Protein AF-A0A525CMZ1-F1 (afdb_monomer_lite)

Radius of gyration: 25.7 Å; chains: 1; bounding box: 76×79×52 Å

Structure (mmCIF, N/CA/C/O backbone):
data_AF-A0A525CMZ1-F1
#
_entry.id   AF-A0A525CMZ1-F1
#
loop_
_atom_site.group_PDB
_atom_site.id
_atom_site.type_symbol
_atom_site.label_atom_id
_atom_site.label_alt_id
_atom_site.label_comp_id
_atom_site.label_asym_id
_atom_site.label_entity_id
_atom_site.label_seq_id
_atom_site.pdbx_PDB_ins_code
_atom_site.Cartn_x
_atom_site.Cartn_y
_atom_site.Cartn_z
_atom_site.occupancy
_atom_site.B_iso_or_equiv
_atom_site.auth_seq_id
_atom_site.auth_comp_id
_atom_site.auth_asym_id
_atom_site.auth_atom_id
_atom_site.pdbx_PDB_model_num
ATOM 1 N N . MET A 1 1 ? 44.258 -22.284 -15.973 1.00 66.62 1 MET A N 1
ATOM 2 C CA . MET A 1 1 ? 43.880 -21.729 -14.650 1.00 66.62 1 MET A CA 1
ATOM 3 C C . MET A 1 1 ? 43.273 -20.329 -14.744 1.00 66.62 1 MET A C 1
ATOM 5 O O . MET A 1 1 ? 42.149 -20.172 -14.297 1.00 66.62 1 MET A O 1
ATOM 9 N N . LYS A 1 2 ? 43.923 -19.341 -15.383 1.00 75.25 2 LYS A N 1
ATOM 10 C CA . LYS A 1 2 ? 43.375 -17.970 -15.511 1.00 75.25 2 LYS A CA 1
ATOM 11 C C . LYS A 1 2 ? 42.001 -17.902 -16.204 1.00 75.25 2 LYS A C 1
ATOM 13 O O . LYS A 1 2 ? 41.109 -17.261 -15.684 1.00 75.25 2 LYS A O 1
ATOM 18 N N . GLN A 1 3 ? 41.803 -18.648 -17.294 1.00 77.62 3 GLN A N 1
ATOM 19 C CA . GLN A 1 3 ? 40.532 -18.676 -18.043 1.00 77.62 3 GLN A CA 1
ATOM 20 C C . GLN A 1 3 ? 39.348 -19.245 -17.234 1.00 77.62 3 GLN A C 1
ATOM 22 O O . GLN A 1 3 ? 38.219 -18.787 -17.370 1.00 77.62 3 GLN A O 1
ATOM 27 N N . ILE A 1 4 ? 39.614 -20.219 -16.354 1.00 81.38 4 ILE A N 1
ATOM 28 C CA . ILE A 1 4 ? 38.595 -20.819 -15.477 1.00 81.38 4 ILE A CA 1
ATOM 29 C C . ILE A 1 4 ? 38.191 -19.815 -14.391 1.00 81.38 4 ILE A C 1
ATOM 31 O O . ILE A 1 4 ? 37.012 -19.696 -14.080 1.00 81.38 4 ILE A O 1
ATOM 35 N N . LEU A 1 5 ? 39.156 -19.048 -13.868 1.00 79.88 5 LEU A N 1
ATOM 36 C CA . LEU A 1 5 ? 38.899 -17.982 -12.899 1.00 79.88 5 LEU A CA 1
ATOM 37 C C . LEU A 1 5 ? 38.064 -16.847 -13.516 1.00 79.88 5 LEU A C 1
ATOM 39 O O . LEU A 1 5 ? 37.120 -16.382 -12.885 1.00 79.88 5 LEU A O 1
ATOM 43 N N . THR A 1 6 ? 38.351 -16.449 -14.760 1.00 82.12 6 THR A N 1
ATOM 44 C CA . THR A 1 6 ? 37.582 -15.409 -15.467 1.00 82.12 6 THR A CA 1
ATOM 45 C C . THR A 1 6 ? 36.132 -15.832 -15.719 1.00 82.12 6 THR A C 1
ATOM 47 O O . THR A 1 6 ? 35.218 -15.038 -15.509 1.00 82.12 6 THR A O 1
ATOM 50 N N . LEU A 1 7 ? 35.900 -17.090 -16.113 1.00 83.94 7 LEU A N 1
ATOM 51 C CA . LEU A 1 7 ? 34.547 -17.617 -16.322 1.00 83.94 7 LEU A CA 1
ATOM 52 C C . LEU A 1 7 ? 33.753 -17.728 -15.014 1.00 83.94 7 LEU A C 1
ATOM 54 O O . LEU A 1 7 ? 32.568 -17.411 -14.998 1.00 83.94 7 LEU A O 1
ATOM 58 N N . LEU A 1 8 ? 34.397 -18.110 -13.907 1.00 83.75 8 LEU A N 1
ATOM 59 C CA . LEU A 1 8 ? 33.746 -18.186 -12.595 1.00 83.75 8 LEU A CA 1
ATOM 60 C C . LEU A 1 8 ? 33.275 -16.809 -12.102 1.00 83.75 8 LEU A C 1
ATOM 62 O O . LEU A 1 8 ? 32.157 -16.682 -11.612 1.00 83.75 8 LEU A O 1
ATOM 66 N N . VAL A 1 9 ? 34.096 -15.770 -12.285 1.00 81.44 9 VAL A N 1
ATOM 67 C CA . VAL A 1 9 ? 33.741 -14.387 -11.924 1.00 81.44 9 VAL A CA 1
ATOM 68 C C . VAL A 1 9 ? 32.589 -13.863 -12.787 1.00 81.44 9 VAL A C 1
ATOM 70 O O . VAL A 1 9 ? 31.673 -13.235 -12.259 1.00 81.44 9 VAL A O 1
ATOM 73 N N . LEU A 1 10 ? 32.585 -14.170 -14.089 1.00 80.81 10 LEU A N 1
ATOM 74 C CA . LEU A 1 10 ? 31.510 -13.774 -15.004 1.00 80.81 10 LEU A CA 1
ATOM 75 C C . LEU A 1 10 ? 30.164 -14.417 -14.621 1.00 80.81 10 LEU A C 1
ATOM 77 O O . LEU A 1 10 ? 29.148 -13.730 -14.564 1.00 80.81 10 LEU A O 1
ATOM 81 N N . VAL A 1 11 ? 30.166 -15.716 -14.297 1.00 79.12 11 VAL A N 1
ATOM 82 C CA . VAL A 1 11 ? 28.956 -16.461 -13.905 1.00 79.12 11 VAL A CA 1
ATOM 83 C C . VAL A 1 11 ? 28.372 -15.930 -12.591 1.00 79.12 11 VAL A C 1
ATOM 85 O O . VAL A 1 11 ? 27.161 -15.723 -12.497 1.00 79.12 11 VAL A O 1
ATOM 88 N N . ILE A 1 12 ? 29.220 -15.640 -11.597 1.00 77.00 12 ILE A N 1
ATOM 89 C CA . ILE A 1 12 ? 28.787 -15.068 -10.310 1.00 77.00 12 ILE A CA 1
ATOM 90 C C . ILE A 1 12 ? 28.201 -13.661 -10.503 1.00 77.00 12 ILE A C 1
ATOM 92 O O . ILE A 1 12 ? 27.191 -13.326 -9.884 1.00 77.00 12 ILE A O 1
ATOM 96 N N . PHE A 1 13 ? 28.779 -12.846 -11.389 1.00 74.50 13 PHE A N 1
ATOM 97 C CA . PHE A 1 13 ? 28.277 -11.499 -11.665 1.00 74.50 13 PHE A CA 1
ATOM 98 C C . PHE A 1 13 ? 26.884 -11.522 -12.315 1.00 74.50 13 PHE A C 1
ATOM 100 O O . PHE A 1 13 ? 26.001 -10.771 -11.908 1.00 74.50 13 PHE A O 1
ATOM 107 N N . THR A 1 14 ? 26.636 -12.443 -13.251 1.00 67.19 14 THR A N 1
ATOM 108 C CA . THR A 1 14 ? 25.326 -12.570 -13.918 1.00 67.19 14 THR A CA 1
ATOM 109 C C . THR A 1 14 ? 24.212 -13.128 -13.026 1.00 67.19 14 THR A C 1
ATOM 111 O O . THR A 1 14 ? 23.042 -12.851 -13.274 1.00 67.19 14 THR A O 1
ATOM 114 N N . ALA A 1 15 ? 24.544 -13.862 -11.958 1.00 64.88 15 ALA A N 1
ATOM 115 C CA . ALA A 1 15 ? 23.554 -14.471 -11.063 1.00 64.88 15 ALA A CA 1
ATOM 116 C C . ALA A 1 15 ? 22.814 -13.462 -10.159 1.00 64.88 15 ALA A C 1
ATOM 118 O O . ALA A 1 15 ? 21.796 -13.808 -9.564 1.00 64.88 15 ALA A O 1
ATOM 119 N N . ASN A 1 16 ? 23.301 -12.221 -10.063 1.00 61.12 16 ASN A N 1
ATOM 120 C CA . ASN A 1 16 ? 22.715 -11.183 -9.210 1.00 61.12 16 ASN A CA 1
ATOM 121 C C . ASN A 1 16 ? 21.666 -10.304 -9.929 1.00 61.12 16 ASN A C 1
ATOM 123 O O . ASN A 1 16 ? 21.042 -9.470 -9.283 1.00 61.12 16 ASN A O 1
ATOM 127 N N . PHE A 1 17 ? 21.435 -10.492 -11.236 1.00 59.94 17 PHE A N 1
ATOM 128 C CA . PHE A 1 17 ? 20.529 -9.656 -12.048 1.00 59.94 17 PHE A CA 1
ATOM 129 C C . PHE A 1 17 ? 19.187 -10.330 -12.375 1.00 59.94 17 PHE A C 1
ATOM 131 O O . PHE A 1 17 ? 18.628 -10.153 -13.457 1.00 59.94 17 PHE A O 1
ATOM 138 N N . LEU A 1 18 ? 18.636 -11.103 -11.439 1.00 57.12 18 LEU A N 1
ATOM 139 C CA . LEU A 1 18 ? 17.221 -11.469 -11.500 1.00 57.12 18 LEU A CA 1
ATOM 140 C C . LEU A 1 18 ? 16.417 -10.217 -11.115 1.00 57.12 18 LEU A C 1
ATOM 142 O O . LEU A 1 18 ? 16.394 -9.831 -9.950 1.00 57.12 18 LEU A O 1
ATOM 146 N N . GLY A 1 19 ? 15.848 -9.535 -12.115 1.00 60.25 19 GLY A N 1
ATOM 147 C CA . GLY A 1 19 ? 15.155 -8.254 -11.960 1.00 60.25 19 GLY A CA 1
ATOM 148 C C . GLY A 1 19 ? 14.116 -8.266 -10.835 1.00 60.25 19 GLY A C 1
ATOM 149 O O . GLY A 1 19 ? 13.228 -9.114 -10.804 1.00 60.25 19 GLY A O 1
ATOM 150 N N . CYS A 1 20 ? 14.229 -7.307 -9.915 1.00 63.81 20 CYS A N 1
ATOM 151 C CA . CYS A 1 20 ? 13.378 -7.184 -8.731 1.00 63.81 20 CYS A CA 1
ATOM 152 C C . CYS A 1 20 ? 12.210 -6.211 -8.979 1.00 63.81 20 CYS A C 1
ATOM 154 O O . CYS A 1 20 ? 11.945 -5.331 -8.165 1.00 63.81 20 CYS A O 1
ATOM 156 N N . ALA A 1 21 ? 11.541 -6.306 -10.134 1.00 70.31 21 ALA A N 1
ATOM 157 C CA . ALA A 1 21 ? 10.324 -5.528 -10.355 1.00 70.31 21 ALA A CA 1
ATOM 158 C C . ALA A 1 21 ? 9.247 -6.037 -9.382 1.00 70.31 21 ALA A C 1
ATOM 160 O O . ALA A 1 21 ? 8.804 -7.187 -9.475 1.00 70.31 21 ALA A O 1
ATOM 161 N N . THR A 1 22 ? 8.886 -5.215 -8.394 1.00 76.00 22 THR A N 1
ATOM 162 C CA . THR A 1 22 ? 7.943 -5.620 -7.351 1.00 76.00 22 THR A CA 1
ATOM 163 C C . THR A 1 22 ? 6.519 -5.587 -7.898 1.00 76.00 22 THR A C 1
ATOM 165 O O . THR A 1 22 ? 6.037 -4.564 -8.385 1.00 76.00 22 THR A O 1
ATOM 168 N N . LYS A 1 23 ? 5.841 -6.734 -7.843 1.00 81.75 23 LYS A N 1
ATOM 169 C CA . LYS A 1 23 ? 4.398 -6.804 -8.096 1.00 81.75 23 LYS A CA 1
ATOM 170 C C . LYS A 1 23 ? 3.646 -6.149 -6.948 1.00 81.75 23 LYS A C 1
ATOM 172 O O . LYS A 1 23 ? 4.080 -6.258 -5.799 1.00 81.75 23 LYS A O 1
ATOM 177 N N . ALA A 1 24 ? 2.465 -5.600 -7.212 1.00 82.81 24 ALA A N 1
ATOM 178 C CA . ALA A 1 24 ? 1.580 -5.048 -6.191 1.00 82.81 24 ALA A CA 1
ATOM 179 C C . ALA A 1 24 ? 1.290 -6.068 -5.077 1.00 82.81 24 ALA A C 1
ATOM 181 O O . ALA A 1 24 ? 1.214 -5.716 -3.899 1.00 82.81 24 ALA A O 1
ATOM 182 N N . SER A 1 25 ? 1.220 -7.362 -5.413 1.00 80.06 25 SER A N 1
ATOM 183 C CA . SER A 1 25 ? 1.086 -8.462 -4.446 1.00 80.06 25 SER A CA 1
ATOM 184 C C . SER A 1 25 ? 2.210 -8.557 -3.426 1.00 80.06 25 SER A C 1
ATOM 186 O O . SER A 1 25 ? 1.991 -9.029 -2.315 1.00 80.06 25 SER A O 1
ATOM 188 N N . ASN A 1 26 ? 3.405 -8.121 -3.809 1.00 83.00 26 ASN A N 1
ATOM 189 C CA . ASN A 1 26 ? 4.629 -8.205 -3.030 1.00 83.00 26 ASN A CA 1
ATOM 190 C C . ASN A 1 26 ? 4.971 -6.883 -2.329 1.00 83.00 26 ASN A C 1
ATOM 192 O O . ASN A 1 26 ? 6.021 -6.807 -1.699 1.00 83.00 26 ASN A O 1
ATOM 196 N N . VAL A 1 27 ? 4.061 -5.905 -2.311 1.00 83.75 27 VAL A N 1
ATOM 197 C CA . VAL A 1 27 ? 4.172 -4.684 -1.491 1.00 83.75 27 VAL A CA 1
ATOM 198 C C . VAL A 1 27 ? 3.480 -4.877 -0.138 1.00 83.75 27 VAL A C 1
ATOM 200 O O . VAL A 1 27 ? 2.291 -5.218 -0.103 1.00 83.75 27 VAL A O 1
ATOM 203 N N . ASP A 1 28 ? 4.238 -4.761 0.960 1.00 86.44 28 ASP A N 1
ATOM 204 C CA . ASP A 1 28 ? 3.737 -4.939 2.338 1.00 86.44 28 ASP A CA 1
ATOM 205 C C . ASP A 1 28 ? 2.961 -3.714 2.791 1.00 86.44 28 ASP A C 1
ATOM 207 O O . ASP A 1 28 ? 3.278 -2.596 2.401 1.00 86.44 28 ASP A O 1
ATOM 211 N N . ALA A 1 29 ? 1.940 -3.927 3.617 1.00 88.75 29 ALA A N 1
ATOM 212 C CA . ALA A 1 29 ? 1.246 -2.826 4.258 1.00 88.75 29 ALA A CA 1
ATOM 213 C C . ALA A 1 29 ? 2.185 -2.143 5.263 1.00 88.75 29 ALA A C 1
ATOM 215 O O . ALA A 1 29 ? 2.786 -2.796 6.121 1.00 88.75 29 ALA A O 1
ATOM 216 N N . VAL A 1 30 ? 2.288 -0.819 5.185 1.00 91.50 30 VAL A N 1
ATOM 217 C CA . VAL A 1 30 ? 2.910 -0.024 6.245 1.00 91.50 30 VAL A CA 1
ATOM 218 C C . VAL A 1 30 ? 1.944 0.028 7.418 1.00 91.50 30 VAL A C 1
ATOM 220 O O . VAL A 1 30 ? 0.755 0.274 7.249 1.00 91.50 30 VAL A O 1
ATOM 223 N N . TYR A 1 31 ? 2.442 -0.191 8.631 1.00 91.12 31 TYR A N 1
ATOM 224 C CA . TYR A 1 31 ? 1.586 -0.144 9.808 1.00 91.12 31 TYR A CA 1
ATOM 225 C C . TYR A 1 31 ? 1.010 1.264 10.026 1.00 91.12 31 TYR A C 1
ATOM 227 O O . TYR A 1 31 ? 1.750 2.232 10.212 1.00 91.12 31 TYR A O 1
ATOM 235 N N . VAL A 1 32 ? -0.320 1.356 10.073 1.00 91.31 32 VAL A N 1
ATOM 236 C CA . VAL A 1 32 ? -1.065 2.558 10.462 1.00 91.31 32 VAL A CA 1
ATOM 237 C C . VAL A 1 32 ? -1.875 2.241 11.717 1.00 91.31 32 VAL A C 1
ATOM 239 O O . VAL A 1 32 ? -2.536 1.209 11.808 1.00 91.31 32 VAL A O 1
ATOM 242 N N . ALA A 1 33 ? -1.817 3.132 12.706 1.00 91.94 33 ALA A N 1
ATOM 243 C CA . ALA A 1 33 ? -2.497 2.958 13.985 1.00 91.94 33 ALA A CA 1
ATOM 244 C C . ALA A 1 33 ? -4.038 2.989 13.817 1.00 91.94 33 ALA A C 1
ATOM 246 O O . ALA A 1 33 ? -4.567 4.023 13.391 1.00 91.94 33 ALA A O 1
ATOM 247 N N . PRO A 1 34 ? -4.788 1.930 14.200 1.00 89.50 34 PRO A N 1
ATOM 248 C CA . PRO A 1 34 ? -6.257 1.904 14.108 1.00 89.50 34 PRO A CA 1
ATOM 249 C C . PRO A 1 34 ? -6.945 3.008 14.923 1.00 89.50 34 PRO A C 1
ATOM 251 O O . PRO A 1 34 ? -8.035 3.465 14.582 1.00 89.50 34 PRO A O 1
ATOM 254 N N . GLN A 1 35 ? -6.277 3.501 15.972 1.00 92.00 35 GLN A N 1
ATOM 255 C CA . GLN A 1 35 ? -6.766 4.567 16.848 1.00 92.00 35 GLN A CA 1
ATOM 256 C C . GLN A 1 35 ? -7.004 5.887 16.098 1.00 92.00 35 GLN A C 1
ATOM 258 O O . GLN A 1 35 ? -7.809 6.701 16.546 1.00 92.00 35 GLN A O 1
ATOM 263 N N . LYS A 1 36 ? -6.383 6.079 14.923 1.00 92.88 36 LYS A N 1
ATOM 264 C CA . LYS A 1 36 ? -6.662 7.202 14.011 1.00 92.88 36 LYS A CA 1
ATOM 265 C C . LYS A 1 36 ? -8.149 7.286 13.631 1.00 92.88 36 LYS A C 1
ATOM 267 O O . LYS A 1 36 ? -8.668 8.383 13.449 1.00 92.88 36 LYS A O 1
ATOM 272 N N . TYR A 1 37 ? -8.840 6.146 13.575 1.00 93.81 37 TYR A N 1
ATOM 273 C CA . TYR A 1 37 ? -10.251 6.025 13.191 1.00 93.81 37 TYR A CA 1
ATOM 274 C C . TYR A 1 37 ? -11.181 5.782 14.398 1.00 93.81 37 TYR A C 1
ATOM 276 O O . TYR A 1 37 ? -12.369 5.475 14.247 1.00 93.81 37 TYR A O 1
ATOM 284 N N . ALA A 1 38 ? -10.673 5.950 15.626 1.00 90.44 38 ALA A N 1
ATOM 285 C CA . ALA A 1 38 ? -11.431 5.716 16.857 1.00 90.44 38 ALA A CA 1
ATOM 286 C C . ALA A 1 38 ? -12.659 6.631 17.004 1.00 90.44 38 ALA A C 1
ATOM 288 O O . ALA A 1 38 ? -13.631 6.232 17.638 1.00 90.44 38 ALA A O 1
ATOM 289 N N . ASN A 1 39 ? -12.684 7.789 16.341 1.00 94.38 39 ASN A N 1
ATOM 290 C CA . ASN A 1 39 ? -13.815 8.723 16.393 1.00 94.38 39 ASN A CA 1
ATOM 291 C C . ASN A 1 39 ? -14.856 8.518 15.276 1.00 94.38 39 ASN A C 1
ATOM 293 O O . ASN A 1 39 ? -15.874 9.196 15.285 1.00 94.38 39 ASN A O 1
ATOM 297 N N . TYR A 1 40 ? -14.626 7.605 14.325 1.00 95.12 40 TYR A N 1
ATOM 298 C CA . TYR A 1 40 ? -15.523 7.425 13.175 1.00 95.12 40 TYR A CA 1
ATOM 299 C C . TYR A 1 40 ? -16.740 6.558 13.535 1.00 95.12 40 TYR A C 1
ATOM 301 O O . TYR A 1 40 ? -16.634 5.582 14.275 1.00 95.12 40 TYR A O 1
ATOM 309 N N . THR A 1 41 ? -17.904 6.850 12.984 1.00 95.50 41 THR A N 1
ATOM 310 C CA . THR A 1 41 ? -19.084 5.976 13.030 1.00 95.50 41 THR A CA 1
ATOM 311 C C . THR A 1 41 ? -18.908 4.774 12.096 1.00 95.50 41 THR A C 1
ATOM 313 O O . THR A 1 41 ? -18.072 4.796 11.192 1.00 95.50 41 THR A O 1
ATOM 316 N N . CYS A 1 42 ? -19.688 3.703 12.282 1.00 94.69 42 CYS A N 1
ATOM 317 C CA . CYS A 1 42 ? -19.592 2.533 11.401 1.00 94.69 42 CYS A CA 1
ATOM 318 C C . CYS A 1 42 ? -19.841 2.882 9.926 1.00 94.69 42 CYS A C 1
ATOM 320 O O . CYS A 1 42 ? -19.128 2.385 9.057 1.00 94.69 42 CYS A O 1
ATOM 322 N N . ASP A 1 43 ? -20.776 3.791 9.643 1.00 93.56 43 ASP A N 1
ATOM 323 C CA . ASP A 1 43 ? -21.052 4.223 8.272 1.00 93.56 43 ASP A CA 1
ATOM 324 C C . ASP A 1 43 ? -19.888 5.027 7.679 1.00 93.56 43 ASP A C 1
ATOM 326 O O . ASP A 1 43 ? -19.557 4.867 6.503 1.00 93.56 43 ASP A O 1
ATOM 330 N N . GLU A 1 44 ? -19.227 5.866 8.484 1.00 94.69 44 GLU A N 1
ATOM 331 C CA . GLU A 1 44 ? -18.018 6.590 8.073 1.00 94.69 44 GLU A CA 1
ATOM 332 C C . GLU A 1 44 ? -16.864 5.637 7.781 1.00 94.69 44 GLU A C 1
ATOM 334 O O . GLU A 1 44 ? -16.202 5.783 6.754 1.00 94.69 44 GLU A O 1
ATOM 339 N N . ILE A 1 45 ? -16.662 4.626 8.631 1.00 94.00 45 ILE A N 1
ATOM 340 C CA . ILE A 1 45 ? -15.631 3.608 8.414 1.00 94.00 45 ILE A CA 1
ATOM 341 C C . ILE A 1 45 ? -15.897 2.854 7.111 1.00 94.00 45 ILE A C 1
ATOM 343 O O . ILE A 1 45 ? -14.977 2.687 6.322 1.00 94.00 45 ILE A O 1
ATOM 347 N N . ILE A 1 46 ? -17.139 2.447 6.833 1.00 92.75 46 ILE A N 1
ATOM 348 C CA . ILE A 1 46 ? -17.480 1.714 5.601 1.00 92.75 46 ILE A CA 1
ATOM 349 C C . ILE A 1 46 ? -17.311 2.594 4.355 1.00 92.75 46 ILE A C 1
ATOM 351 O O . ILE A 1 46 ? -16.823 2.124 3.321 1.00 92.75 46 ILE A O 1
ATOM 355 N N . ARG A 1 47 ? -17.707 3.872 4.413 1.00 93.56 47 ARG A N 1
ATOM 356 C CA . ARG A 1 47 ? -17.488 4.817 3.304 1.00 93.56 47 ARG A CA 1
ATOM 357 C C . ARG A 1 47 ? -16.002 5.001 3.022 1.00 93.56 47 ARG A C 1
ATOM 359 O O . ARG A 1 47 ? -15.594 4.915 1.863 1.00 93.56 47 ARG A O 1
ATOM 366 N N . GLU A 1 48 ? -15.212 5.197 4.069 1.00 93.19 48 GLU A N 1
ATOM 367 C CA . GLU A 1 48 ? -13.775 5.405 3.941 1.00 93.19 48 GLU A CA 1
ATOM 368 C C . GLU A 1 48 ? -13.056 4.134 3.484 1.00 93.19 48 GLU A C 1
ATOM 370 O O . GLU A 1 48 ? -12.224 4.187 2.582 1.00 93.19 48 GLU A O 1
ATOM 375 N N . LEU A 1 49 ? -13.454 2.971 4.003 1.00 92.31 49 LEU A N 1
ATOM 376 C CA . LEU A 1 49 ? -12.943 1.672 3.576 1.00 92.31 49 LEU A CA 1
ATOM 377 C C . LEU A 1 49 ? -13.154 1.467 2.075 1.00 92.31 49 LEU A C 1
ATOM 379 O O . LEU A 1 49 ? -12.208 1.120 1.375 1.00 92.31 49 LEU A O 1
ATOM 383 N N . ARG A 1 50 ? -14.358 1.746 1.552 1.00 92.75 50 ARG A N 1
ATOM 384 C CA . ARG A 1 50 ? -14.639 1.657 0.108 1.00 92.75 50 ARG A CA 1
ATOM 385 C C . ARG A 1 50 ? -13.800 2.640 -0.708 1.00 92.75 50 ARG A C 1
ATOM 387 O O . ARG A 1 50 ? -13.334 2.282 -1.788 1.00 92.75 50 ARG A O 1
ATOM 394 N N . ARG A 1 51 ? -13.605 3.867 -0.213 1.00 94.00 51 ARG A N 1
ATOM 395 C CA . ARG A 1 51 ? -12.773 4.884 -0.874 1.00 94.00 51 ARG A CA 1
ATOM 396 C C . ARG A 1 51 ? -11.318 4.424 -0.971 1.00 94.00 51 ARG A C 1
ATOM 398 O O . ARG A 1 51 ? -10.766 4.415 -2.068 1.00 94.00 51 ARG A O 1
ATOM 405 N N . VAL A 1 52 ? -10.731 4.009 0.151 1.00 93.62 52 VAL A N 1
ATOM 406 C CA . VAL A 1 52 ? -9.345 3.523 0.222 1.00 93.62 52 VAL A CA 1
ATOM 407 C C . VAL A 1 52 ? -9.180 2.270 -0.630 1.00 93.62 52 VAL A C 1
ATOM 409 O O . VAL A 1 52 ? -8.256 2.198 -1.427 1.00 93.62 52 VAL A O 1
ATOM 412 N N . HIS A 1 53 ? -10.112 1.321 -0.545 1.00 91.88 53 HIS A N 1
ATOM 413 C CA . HIS A 1 53 ? -10.068 0.077 -1.306 1.00 91.88 53 HIS A CA 1
ATOM 414 C C . HIS A 1 53 ? -10.015 0.296 -2.822 1.00 91.88 53 HIS A C 1
ATOM 416 O O . HIS A 1 53 ? -9.161 -0.282 -3.491 1.00 91.88 53 HIS A O 1
ATOM 422 N N . ARG A 1 54 ? -10.877 1.168 -3.369 1.00 92.88 54 ARG A N 1
ATOM 423 C CA . ARG A 1 54 ? -10.834 1.519 -4.801 1.00 92.88 54 ARG A CA 1
ATOM 424 C C . ARG A 1 54 ? -9.481 2.092 -5.204 1.00 92.88 54 ARG A C 1
ATOM 426 O O . ARG A 1 54 ? -8.973 1.761 -6.268 1.00 92.88 54 ARG A O 1
ATOM 433 N N . HIS A 1 55 ? -8.894 2.912 -4.343 1.00 91.56 55 HIS A N 1
ATOM 434 C CA . HIS A 1 55 ? -7.605 3.520 -4.630 1.00 91.56 55 HIS A CA 1
ATOM 435 C C . HIS A 1 55 ? -6.461 2.503 -4.564 1.00 91.56 55 HIS A C 1
ATOM 437 O O . HIS A 1 55 ? -5.591 2.497 -5.429 1.00 91.56 55 HIS A O 1
ATOM 443 N N . VAL A 1 56 ? -6.503 1.566 -3.609 1.00 90.62 56 VAL A N 1
ATOM 444 C CA . VAL A 1 56 ? -5.548 0.452 -3.581 1.00 90.62 56 VAL A CA 1
ATOM 445 C C . VAL A 1 56 ? -5.640 -0.360 -4.875 1.00 90.62 56 VAL A C 1
ATOM 447 O O . VAL A 1 56 ? -4.602 -0.736 -5.412 1.00 90.62 56 VAL A O 1
ATOM 450 N N . MET A 1 57 ? -6.845 -0.605 -5.399 1.00 89.44 57 MET A N 1
ATOM 451 C CA . MET A 1 57 ? -7.037 -1.325 -6.664 1.00 89.44 57 MET A CA 1
ATOM 452 C C . MET A 1 57 ? -6.436 -0.608 -7.862 1.00 89.44 57 MET A C 1
ATOM 454 O O . MET A 1 57 ? -5.710 -1.213 -8.647 1.00 89.44 57 MET A O 1
ATOM 458 N N . GLU A 1 58 ? -6.713 0.684 -7.978 1.00 90.50 58 GLU A N 1
ATOM 459 C CA . GLU A 1 58 ? -6.188 1.530 -9.043 1.00 90.50 58 GLU A CA 1
ATOM 460 C C . GLU A 1 58 ? -4.653 1.559 -9.033 1.00 90.50 58 GLU A C 1
ATOM 462 O O . GLU A 1 58 ? -4.015 1.266 -10.046 1.00 90.50 58 GLU A O 1
ATOM 467 N N . VAL A 1 59 ? -4.052 1.842 -7.873 1.00 88.12 59 VAL A N 1
ATOM 468 C CA . VAL A 1 59 ? -2.591 1.925 -7.728 1.00 88.12 59 VAL A CA 1
ATOM 469 C C . VAL A 1 59 ? -1.940 0.549 -7.901 1.00 88.12 59 VAL A C 1
ATOM 471 O O . VAL A 1 59 ? -0.882 0.446 -8.521 1.00 88.12 59 VAL A O 1
ATOM 474 N N . SER A 1 60 ? -2.582 -0.524 -7.424 1.00 87.62 60 SER A N 1
ATOM 475 C CA . SER A 1 60 ? -2.096 -1.897 -7.627 1.00 87.62 60 SER A CA 1
ATOM 476 C C . SER A 1 60 ? -2.057 -2.274 -9.104 1.00 87.62 60 SER A C 1
ATOM 478 O O . SER A 1 60 ? -1.056 -2.828 -9.547 1.00 87.62 60 SER A O 1
ATOM 480 N N . GLY A 1 61 ? -3.099 -1.936 -9.872 1.00 87.44 61 GLY A N 1
ATOM 481 C CA . GLY A 1 61 ? -3.130 -2.179 -11.316 1.00 87.44 61 GLY A CA 1
ATOM 482 C C . GLY A 1 61 ? -1.984 -1.468 -12.033 1.00 87.44 61 GLY A C 1
ATOM 483 O O . GLY A 1 61 ? -1.211 -2.100 -12.744 1.00 87.44 61 GLY A O 1
ATOM 484 N N . GLN A 1 62 ? -1.783 -0.180 -11.741 1.00 86.25 62 GLN A N 1
ATOM 485 C CA . GLN A 1 62 ? -0.673 0.585 -12.317 1.00 86.25 62 GLN A CA 1
ATOM 486 C C . GLN A 1 62 ? 0.709 0.024 -11.941 1.00 86.25 62 GLN A C 1
ATOM 488 O O . GLN A 1 62 ? 1.643 0.087 -12.743 1.00 86.25 62 GLN A O 1
ATOM 493 N N . GLN A 1 63 ? 0.863 -0.491 -10.717 1.00 83.75 63 GLN A N 1
ATOM 494 C CA . GLN A 1 63 ? 2.107 -1.104 -10.252 1.00 83.75 63 GLN A CA 1
ATOM 495 C C . GLN A 1 63 ? 2.363 -2.451 -10.939 1.00 83.75 63 GLN A C 1
ATOM 497 O O . GLN A 1 63 ? 3.497 -2.735 -11.320 1.00 83.75 63 GLN A O 1
ATOM 502 N N . ASP A 1 64 ? 1.329 -3.274 -11.112 1.00 84.44 64 ASP A N 1
ATOM 503 C CA . ASP A 1 64 ? 1.441 -4.558 -11.804 1.00 84.44 64 ASP A CA 1
ATOM 504 C C . ASP A 1 64 ? 1.736 -4.371 -13.298 1.00 84.44 64 ASP A C 1
ATOM 506 O O . ASP A 1 64 ? 2.591 -5.080 -13.836 1.00 84.44 64 ASP A O 1
ATOM 510 N N . ASP A 1 65 ? 1.134 -3.365 -13.936 1.00 83.25 65 ASP A N 1
ATOM 511 C CA . ASP A 1 65 ? 1.441 -2.983 -15.316 1.00 83.25 65 ASP A CA 1
ATOM 512 C C . ASP A 1 65 ? 2.908 -2.554 -15.452 1.00 83.25 65 ASP A C 1
ATOM 514 O O . ASP A 1 65 ? 3.629 -3.065 -16.312 1.00 83.25 65 ASP A O 1
ATOM 518 N N . ALA A 1 66 ? 3.400 -1.695 -14.550 1.00 77.94 66 ALA A N 1
ATOM 519 C CA . ALA A 1 66 ? 4.806 -1.290 -14.526 1.00 77.94 66 ALA A CA 1
ATOM 520 C C . ALA A 1 66 ? 5.753 -2.479 -14.270 1.00 77.94 66 ALA A C 1
ATOM 522 O O . ALA A 1 66 ? 6.821 -2.583 -14.883 1.00 77.94 66 ALA A O 1
ATOM 523 N N . ALA A 1 67 ? 5.354 -3.416 -13.407 1.00 78.19 67 ALA A N 1
ATOM 524 C CA . ALA A 1 67 ? 6.114 -4.632 -13.138 1.00 78.19 67 ALA A CA 1
ATOM 525 C C . ALA A 1 67 ? 6.110 -5.623 -14.317 1.00 78.19 67 ALA A C 1
ATOM 527 O O . ALA A 1 67 ? 7.010 -6.458 -14.408 1.00 78.19 67 ALA A O 1
ATOM 528 N N . SER A 1 68 ? 5.129 -5.536 -15.221 1.00 76.81 68 SER A N 1
ATOM 529 C CA . SER A 1 68 ? 4.981 -6.426 -16.381 1.00 76.81 68 SER A CA 1
ATOM 530 C C . SER A 1 68 ? 5.850 -6.059 -17.594 1.00 76.81 68 SER A C 1
ATOM 532 O O . SER A 1 68 ? 5.771 -6.721 -18.625 1.00 76.81 68 SER A O 1
ATOM 534 N N . THR A 1 69 ? 6.708 -5.042 -17.475 1.00 73.00 69 THR A N 1
ATOM 535 C CA . THR A 1 69 ? 7.529 -4.533 -18.585 1.00 73.00 69 THR A CA 1
ATOM 536 C C . THR A 1 69 ? 8.438 -5.610 -19.208 1.00 73.00 69 THR A C 1
ATOM 538 O O . THR A 1 69 ? 9.103 -6.374 -18.502 1.00 73.00 69 THR A O 1
ATOM 541 N N . ASP A 1 70 ? 8.513 -5.636 -20.546 1.00 74.19 70 ASP A N 1
ATOM 542 C CA . ASP A 1 70 ? 9.274 -6.619 -21.327 1.00 74.19 70 ASP A CA 1
ATOM 543 C C . ASP A 1 70 ? 10.735 -6.749 -20.875 1.00 74.19 70 ASP A C 1
ATOM 545 O O . ASP A 1 70 ? 11.528 -5.802 -20.919 1.00 74.19 70 ASP A O 1
ATOM 549 N N . THR A 1 71 ? 11.136 -7.977 -20.535 1.00 70.50 71 THR A N 1
ATOM 550 C CA . THR A 1 71 ? 12.493 -8.297 -20.065 1.00 70.50 71 THR A CA 1
ATOM 551 C C . THR A 1 71 ? 13.574 -7.893 -21.075 1.00 70.50 71 THR A C 1
ATOM 553 O O . THR A 1 71 ? 14.676 -7.512 -20.689 1.00 70.50 71 THR A O 1
ATOM 556 N N . VAL A 1 72 ? 13.279 -7.916 -22.378 1.00 73.75 72 VAL A N 1
ATOM 557 C CA . VAL A 1 72 ? 14.240 -7.514 -23.420 1.00 73.75 72 VAL A CA 1
ATOM 558 C C . VAL A 1 72 ? 14.441 -5.994 -23.446 1.00 73.75 72 VAL A C 1
ATOM 560 O O . VAL A 1 72 ? 15.575 -5.525 -23.509 1.00 73.75 72 VAL A O 1
ATOM 563 N N . ALA A 1 73 ? 13.366 -5.212 -23.326 1.00 73.81 73 ALA A N 1
ATOM 564 C CA . ALA A 1 73 ? 13.464 -3.756 -23.263 1.00 73.81 73 ALA A CA 1
ATOM 565 C C . ALA A 1 73 ? 14.168 -3.306 -21.972 1.00 73.81 73 ALA A C 1
ATOM 567 O O . ALA A 1 73 ? 15.051 -2.447 -22.012 1.00 73.81 73 ALA A O 1
ATOM 568 N N . LEU A 1 74 ? 13.851 -3.953 -20.845 1.00 79.12 74 LEU A N 1
ATOM 569 C CA . LEU A 1 74 ? 14.527 -3.713 -19.572 1.00 79.12 74 LEU A CA 1
ATOM 570 C C . LEU A 1 74 ? 16.008 -4.097 -19.608 1.00 79.12 74 LEU A C 1
ATOM 572 O O . LEU A 1 74 ? 16.821 -3.358 -19.068 1.00 79.12 74 LEU A O 1
ATOM 576 N N . THR A 1 75 ? 16.396 -5.209 -20.240 1.00 76.69 75 THR A N 1
ATOM 577 C CA . THR A 1 75 ? 17.814 -5.622 -20.271 1.00 76.69 75 THR A CA 1
ATOM 578 C C . THR A 1 75 ? 18.676 -4.643 -21.063 1.00 76.69 75 THR A C 1
ATOM 580 O O . THR A 1 75 ? 19.733 -4.236 -20.581 1.00 76.69 75 THR A O 1
ATOM 583 N N . VAL A 1 76 ? 18.219 -4.206 -22.239 1.00 83.81 76 VAL A N 1
ATOM 584 C CA . VAL A 1 76 ? 18.948 -3.213 -23.044 1.00 83.81 76 VAL A CA 1
ATOM 585 C C . VAL A 1 76 ? 18.938 -1.845 -22.358 1.00 83.81 76 VAL A C 1
ATOM 587 O O . VAL A 1 76 ? 19.985 -1.203 -22.250 1.00 83.81 76 VAL A O 1
ATOM 590 N N . GLY A 1 77 ? 17.783 -1.419 -21.840 1.00 82.62 77 GLY A N 1
ATOM 591 C CA . GLY A 1 77 ? 17.639 -0.152 -21.127 1.00 82.62 77 GLY A CA 1
ATOM 592 C C . GLY A 1 77 ? 18.499 -0.082 -19.865 1.00 82.62 77 GLY A C 1
ATOM 593 O O . GLY A 1 77 ? 19.155 0.926 -19.627 1.00 82.62 77 GLY A O 1
ATOM 594 N N . LEU A 1 78 ? 18.584 -1.167 -19.096 1.00 84.31 78 LEU A N 1
ATOM 595 C CA . LEU A 1 78 ? 19.404 -1.227 -17.890 1.00 84.31 78 LEU A CA 1
ATOM 596 C C . LEU A 1 78 ? 20.894 -1.120 -18.219 1.00 84.31 78 LEU A C 1
ATOM 598 O O . LEU A 1 78 ? 21.600 -0.420 -17.512 1.00 84.31 78 LEU A O 1
ATOM 602 N N . VAL A 1 79 ? 21.391 -1.729 -19.299 1.00 85.75 79 VAL A N 1
ATOM 603 C CA . VAL A 1 79 ? 22.813 -1.598 -19.675 1.00 85.75 79 VAL A CA 1
ATOM 604 C C . VAL A 1 79 ? 23.149 -0.183 -20.150 1.00 85.75 79 VAL A C 1
ATOM 606 O O . VAL A 1 79 ? 24.172 0.373 -19.760 1.00 85.75 79 VAL A O 1
ATOM 609 N N . LEU A 1 80 ? 22.295 0.410 -20.984 1.00 88.19 80 LEU A N 1
ATOM 610 C CA . LEU A 1 80 ? 22.556 1.731 -21.563 1.00 88.19 80 LEU A CA 1
ATOM 611 C C . LEU A 1 80 ? 22.302 2.875 -20.572 1.00 88.19 80 LEU A C 1
ATOM 613 O O . LEU A 1 80 ? 22.970 3.905 -20.642 1.00 88.19 80 LEU A O 1
ATOM 617 N N . PHE A 1 81 ? 21.368 2.685 -19.639 1.00 87.19 81 PHE A N 1
ATOM 618 C CA . PHE A 1 81 ? 20.902 3.716 -18.715 1.00 87.19 81 PHE A CA 1
ATOM 619 C C . PHE A 1 81 ? 21.071 3.341 -17.227 1.00 87.19 81 PHE A C 1
ATOM 621 O O . PHE A 1 81 ? 20.469 4.001 -16.378 1.00 87.19 81 PHE A O 1
ATOM 628 N N . TRP A 1 82 ? 21.917 2.362 -16.850 1.00 87.56 82 TRP A N 1
ATOM 629 C CA . TRP A 1 82 ? 22.174 2.077 -15.419 1.00 87.56 82 TRP A CA 1
ATOM 630 C C . TRP A 1 82 ? 22.633 3.298 -14.622 1.00 87.56 82 TRP A C 1
ATOM 632 O O . TRP A 1 82 ? 22.195 3.423 -13.478 1.00 87.56 82 TRP A O 1
ATOM 642 N N . PRO A 1 83 ? 23.487 4.214 -15.143 1.00 85.31 83 PRO A N 1
ATOM 643 C CA . PRO A 1 83 ? 23.922 5.347 -14.335 1.00 85.31 83 PRO A CA 1
ATOM 644 C C . PRO A 1 83 ? 22.746 6.254 -13.965 1.00 85.31 83 PRO A C 1
ATOM 646 O O . PRO A 1 83 ? 22.738 6.829 -12.884 1.00 85.31 83 PRO A O 1
ATOM 649 N N . ALA A 1 84 ? 21.737 6.342 -14.839 1.00 85.75 84 ALA A N 1
ATOM 650 C CA . ALA A 1 84 ? 20.522 7.107 -14.593 1.00 85.75 84 ALA A CA 1
ATOM 651 C C . ALA A 1 84 ? 19.586 6.404 -13.594 1.00 85.75 84 ALA A C 1
ATOM 653 O O . ALA A 1 84 ? 18.973 7.072 -12.766 1.00 85.75 84 ALA A O 1
ATOM 654 N N . LEU A 1 85 ? 19.525 5.066 -13.615 1.00 78.06 85 LEU A N 1
ATOM 655 C CA . LEU A 1 85 ? 18.708 4.278 -12.684 1.00 78.06 85 LEU A CA 1
ATOM 656 C C . LEU A 1 85 ? 19.076 4.524 -11.212 1.00 78.06 85 LEU A C 1
ATOM 658 O O . LEU A 1 85 ? 18.180 4.546 -10.376 1.00 78.06 85 LEU A O 1
ATOM 662 N N . PHE A 1 86 ? 20.345 4.798 -10.884 1.00 81.06 86 PHE A N 1
ATOM 663 C CA . PHE A 1 86 ? 20.747 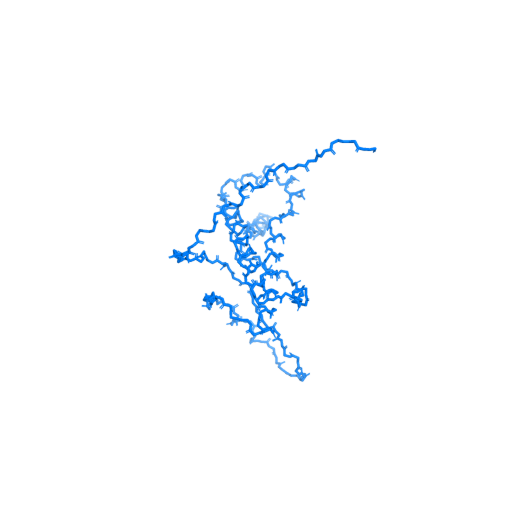5.159 -9.513 1.00 81.06 86 PHE A CA 1
ATOM 664 C C . PHE A 1 86 ? 20.030 6.400 -8.964 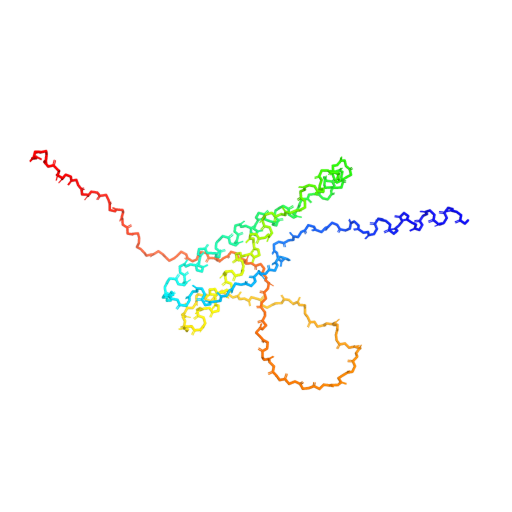1.00 81.06 86 PHE A C 1
ATOM 666 O O . PHE A 1 86 ? 19.872 6.519 -7.753 1.00 81.06 86 PHE A O 1
ATOM 673 N N . PHE A 1 87 ? 19.570 7.299 -9.836 1.00 81.94 87 PHE A N 1
ATOM 674 C CA . PHE A 1 87 ? 18.822 8.493 -9.446 1.00 81.94 87 PHE A CA 1
ATOM 675 C C . PHE A 1 87 ? 17.301 8.267 -9.386 1.00 81.94 87 PHE A C 1
ATOM 677 O O . PHE A 1 87 ? 16.583 9.169 -8.971 1.00 81.94 87 PHE A O 1
ATOM 684 N N . MET A 1 88 ? 16.810 7.087 -9.788 1.00 70.94 88 MET A N 1
ATOM 685 C CA . MET A 1 88 ? 15.380 6.742 -9.860 1.00 70.94 88 MET A CA 1
ATOM 686 C C . MET A 1 88 ? 14.976 5.549 -8.974 1.00 70.94 88 MET A C 1
ATOM 688 O O . MET A 1 88 ? 13.832 5.103 -9.031 1.00 70.94 88 MET A O 1
ATOM 692 N N . ILE A 1 89 ? 15.885 5.009 -8.152 1.00 64.19 89 ILE A N 1
ATOM 693 C CA . ILE A 1 89 ? 15.549 3.973 -7.160 1.00 64.19 89 ILE A CA 1
ATOM 694 C C . ILE A 1 89 ? 14.783 4.642 -6.012 1.00 64.19 89 ILE A C 1
ATOM 696 O O . ILE A 1 89 ? 15.365 5.180 -5.075 1.00 64.19 89 ILE A O 1
ATOM 700 N N . GLY A 1 90 ? 13.461 4.639 -6.138 1.00 59.53 90 GLY A N 1
ATOM 701 C CA . GLY A 1 90 ? 12.516 5.256 -5.213 1.00 59.53 90 GLY A CA 1
ATOM 702 C C . GLY A 1 90 ? 11.167 5.342 -5.908 1.00 59.53 90 GLY A C 1
ATOM 703 O O . GLY A 1 90 ? 10.832 6.363 -6.495 1.00 59.53 90 GLY A O 1
ATOM 704 N N . GLY A 1 91 ? 10.452 4.219 -5.962 1.00 64.50 91 GLY A N 1
ATOM 705 C CA . GLY A 1 91 ? 9.152 4.166 -6.616 1.00 64.50 91 GLY A CA 1
ATOM 706 C C . GLY A 1 91 ? 8.091 4.760 -5.704 1.00 64.50 91 GLY A C 1
ATOM 707 O O . GLY A 1 91 ? 7.600 4.056 -4.826 1.00 64.50 91 GLY A O 1
ATOM 708 N N . ASP A 1 92 ? 7.703 6.013 -5.945 1.00 71.31 92 ASP A N 1
ATOM 709 C CA . ASP A 1 92 ? 6.633 6.698 -5.200 1.00 71.31 92 ASP A CA 1
ATOM 710 C C . ASP A 1 92 ? 5.366 5.827 -5.067 1.00 71.31 92 ASP A C 1
ATOM 712 O O . ASP A 1 92 ? 4.724 5.789 -4.020 1.00 71.31 92 ASP A O 1
ATOM 716 N N . LYS A 1 93 ? 5.054 5.042 -6.109 1.00 78.25 93 LYS A N 1
ATOM 717 C CA . LYS A 1 93 ? 3.886 4.150 -6.158 1.00 78.25 93 LYS A CA 1
ATOM 718 C C . LYS A 1 93 ? 3.967 2.951 -5.212 1.00 78.25 93 LYS A C 1
ATOM 720 O O . LYS A 1 93 ? 2.936 2.503 -4.718 1.00 78.25 93 LYS A O 1
ATOM 725 N N . GLU A 1 94 ? 5.161 2.413 -4.959 1.00 82.62 94 GLU A N 1
ATOM 726 C CA . GLU A 1 94 ? 5.333 1.299 -4.018 1.00 82.62 94 GLU A CA 1
ATOM 727 C C . GLU A 1 94 ? 5.082 1.774 -2.586 1.00 82.62 94 GLU A C 1
ATOM 729 O O . GLU A 1 94 ? 4.338 1.133 -1.843 1.00 82.62 94 GLU A O 1
ATOM 734 N N . GLU A 1 95 ? 5.652 2.922 -2.217 1.00 86.69 95 GLU A N 1
ATOM 735 C CA . GLU A 1 95 ? 5.451 3.532 -0.902 1.00 86.69 95 GLU A CA 1
ATOM 736 C C . GLU A 1 95 ? 3.988 3.951 -0.693 1.00 86.69 95 GLU A C 1
ATOM 738 O O . GLU A 1 95 ? 3.390 3.661 0.349 1.00 86.69 95 GLU A O 1
ATOM 743 N N . GLU A 1 96 ? 3.381 4.573 -1.704 1.00 88.62 96 GLU A N 1
ATOM 744 C CA . GLU A 1 96 ? 1.968 4.943 -1.692 1.00 88.62 96 GLU A CA 1
ATOM 745 C C . GLU A 1 96 ? 1.067 3.717 -1.517 1.00 88.62 96 GLU A C 1
ATOM 747 O O . GLU A 1 96 ? 0.199 3.700 -0.638 1.00 88.62 96 GLU A O 1
ATOM 752 N N . LEU A 1 97 ? 1.309 2.653 -2.285 1.00 89.44 97 LEU A N 1
ATOM 753 C CA . LEU A 1 97 ? 0.547 1.414 -2.183 1.00 89.44 97 LEU A CA 1
ATOM 754 C C . LEU A 1 97 ? 0.694 0.768 -0.799 1.00 89.44 97 LEU A C 1
ATOM 756 O O . LEU A 1 97 ? -0.292 0.300 -0.221 1.00 89.44 97 LEU A O 1
ATOM 760 N N . ALA A 1 98 ? 1.909 0.758 -0.253 1.00 89.75 98 ALA A N 1
ATOM 761 C CA . ALA A 1 98 ? 2.195 0.235 1.075 1.00 89.75 98 ALA A CA 1
ATOM 762 C C . ALA A 1 98 ? 1.408 0.996 2.155 1.00 89.75 98 ALA A C 1
ATOM 764 O O . ALA A 1 98 ? 0.795 0.390 3.041 1.00 89.75 98 ALA A O 1
ATOM 765 N N . LYS A 1 99 ? 1.350 2.327 2.046 1.00 92.31 99 LYS A N 1
ATOM 766 C CA . LYS A 1 99 ? 0.567 3.185 2.938 1.00 92.31 99 LYS A CA 1
ATOM 767 C C . LYS A 1 99 ? -0.937 2.949 2.797 1.00 92.31 99 LYS A C 1
ATOM 769 O O . LYS A 1 99 ? -1.609 2.784 3.813 1.00 92.31 99 LYS A O 1
ATOM 774 N N . LEU A 1 100 ? -1.468 2.887 1.575 1.00 92.56 100 LEU A N 1
ATOM 775 C CA . LEU A 1 100 ? -2.900 2.677 1.333 1.00 92.56 100 LEU A CA 1
ATOM 776 C C . LEU A 1 100 ? -3.383 1.321 1.865 1.00 92.56 100 LEU A C 1
ATOM 778 O O . LEU A 1 100 ? -4.444 1.244 2.485 1.00 92.56 100 LEU A O 1
ATOM 782 N N . LYS A 1 101 ? -2.585 0.257 1.702 1.00 92.31 101 LYS A N 1
ATOM 783 C CA . LYS A 1 101 ? -2.867 -1.049 2.322 1.00 92.31 101 LYS A CA 1
ATOM 784 C C . LYS A 1 101 ? -2.863 -0.973 3.849 1.00 92.31 101 LYS A C 1
ATOM 786 O O . LYS A 1 101 ? -3.728 -1.560 4.493 1.00 92.31 101 LYS A O 1
ATOM 791 N N . GLY A 1 102 ? -1.935 -0.208 4.417 1.00 93.12 102 GLY A N 1
ATOM 792 C CA . GLY A 1 102 ? -1.889 0.093 5.845 1.00 93.12 102 GLY A CA 1
ATOM 793 C C . GLY A 1 102 ? -3.153 0.763 6.371 1.00 93.12 102 GLY A C 1
ATOM 794 O O . GLY A 1 102 ? -3.706 0.355 7.391 1.00 93.12 102 GLY A O 1
ATOM 795 N N . GLU A 1 103 ? -3.641 1.777 5.655 1.00 94.12 103 GLU A N 1
ATOM 796 C CA . GLU A 1 103 ? -4.888 2.470 5.990 1.00 94.12 103 GLU A CA 1
ATOM 797 C C . GLU A 1 103 ? -6.103 1.544 5.870 1.00 94.12 103 GLU A C 1
ATOM 799 O O . GLU A 1 103 ? -6.959 1.545 6.755 1.00 94.12 103 GLU A O 1
ATOM 804 N N . TYR A 1 104 ? -6.148 0.703 4.832 1.00 93.44 104 TYR A N 1
ATOM 805 C CA . TYR A 1 104 ? -7.189 -0.309 4.666 1.00 93.44 104 TYR A CA 1
ATOM 806 C C . TYR A 1 104 ? -7.219 -1.286 5.851 1.00 93.44 104 TYR A C 1
ATOM 808 O O . TYR A 1 104 ? -8.267 -1.490 6.464 1.00 93.44 104 TYR A O 1
ATOM 816 N N . GLU A 1 105 ? -6.068 -1.837 6.246 1.00 92.62 105 GLU A N 1
ATOM 817 C CA . GLU A 1 105 ? -5.967 -2.713 7.416 1.00 92.62 105 GLU A CA 1
ATOM 818 C C . GLU A 1 105 ? -6.351 -2.011 8.724 1.00 92.62 105 GLU A C 1
ATOM 820 O O . GLU A 1 105 ? -6.994 -2.615 9.584 1.00 92.62 105 GLU A O 1
ATOM 825 N N . ALA A 1 106 ? -5.962 -0.747 8.895 1.00 92.31 106 ALA A N 1
ATOM 826 C CA . ALA A 1 106 ? -6.297 0.035 10.078 1.00 92.31 106 ALA A CA 1
ATOM 827 C C . ALA A 1 106 ? -7.808 0.297 10.182 1.00 92.31 106 ALA A C 1
ATOM 829 O O . ALA A 1 106 ? -8.363 0.197 11.275 1.00 92.31 106 ALA A O 1
ATOM 830 N N . LEU A 1 107 ? -8.479 0.569 9.057 1.00 92.88 107 LEU A N 1
ATOM 831 C CA . LEU A 1 107 ? -9.936 0.715 8.982 1.00 92.88 107 LEU A CA 1
ATOM 832 C C . LEU A 1 107 ? -10.656 -0.602 9.283 1.00 92.88 107 LEU A C 1
ATOM 834 O O . LEU A 1 107 ? -11.619 -0.598 10.047 1.00 92.88 107 LEU A O 1
ATOM 838 N N . GLN A 1 108 ? -10.169 -1.728 8.748 1.00 91.56 108 GLN A N 1
ATOM 839 C CA . GLN A 1 108 ? -10.716 -3.050 9.071 1.00 91.56 108 GLN A CA 1
ATOM 840 C C . GLN A 1 108 ? -10.590 -3.352 10.569 1.00 91.56 108 GLN A C 1
ATOM 842 O O . GLN A 1 108 ? -11.570 -3.730 11.207 1.00 91.56 108 GLN A O 1
ATOM 847 N N . LYS A 1 109 ? -9.410 -3.125 11.160 1.00 91.81 109 LYS A N 1
ATOM 848 C CA . LYS A 1 109 ? -9.188 -3.310 12.602 1.00 91.81 109 LYS A CA 1
ATOM 849 C C . LYS A 1 109 ? -10.089 -2.385 13.433 1.00 91.81 109 LYS A C 1
ATOM 851 O O . LYS A 1 109 ? -10.746 -2.857 14.352 1.00 91.81 109 LYS A O 1
ATOM 856 N N . ALA A 1 110 ? -10.214 -1.110 13.060 1.00 91.75 110 ALA A N 1
ATOM 857 C CA . ALA A 1 110 ? -11.101 -0.164 13.741 1.00 91.75 110 ALA A CA 1
ATOM 858 C C . ALA A 1 110 ? -12.590 -0.551 13.642 1.00 91.75 110 ALA A C 1
ATOM 860 O O . ALA A 1 110 ? -13.345 -0.347 14.593 1.00 91.75 110 ALA A O 1
ATOM 861 N N . ALA A 1 111 ? -13.020 -1.119 12.511 1.00 91.19 111 ALA A N 1
ATOM 862 C CA . ALA A 1 111 ? -14.368 -1.653 12.344 1.00 91.19 111 ALA A CA 1
ATOM 863 C C . ALA A 1 111 ? -14.616 -2.873 13.240 1.00 91.19 111 ALA A C 1
ATOM 865 O O . ALA A 1 111 ? -15.675 -2.958 13.862 1.00 91.19 111 ALA A O 1
ATOM 866 N N . LEU A 1 112 ? -13.645 -3.788 13.331 1.00 91.62 112 LEU A N 1
ATOM 867 C CA . LEU A 1 112 ? -13.711 -4.958 14.210 1.00 91.62 112 LEU A CA 1
ATOM 868 C C . LEU A 1 112 ? -13.767 -4.548 15.685 1.00 91.62 112 LEU A C 1
ATOM 870 O O . LEU A 1 112 ? -14.632 -5.034 16.412 1.00 91.62 112 LEU A O 1
ATOM 874 N N . ASP A 1 113 ? -12.922 -3.603 16.102 1.00 91.12 113 ASP A N 1
ATOM 875 C CA . ASP A 1 113 ? -12.891 -3.077 17.474 1.00 91.12 113 ASP A CA 1
ATOM 876 C C . ASP A 1 113 ? -14.230 -2.431 17.880 1.00 91.12 113 ASP A C 1
ATOM 878 O O . ASP A 1 113 ? -14.597 -2.432 19.055 1.00 91.12 113 ASP A O 1
ATOM 882 N N . LYS A 1 114 ? -14.985 -1.907 16.904 1.00 91.06 114 LYS A N 1
ATOM 883 C CA . LYS A 1 114 ? -16.309 -1.293 17.098 1.00 91.06 114 LYS A CA 1
ATOM 884 C C . LYS A 1 114 ? -17.490 -2.226 16.839 1.00 91.06 114 LYS A C 1
ATOM 886 O O . LYS A 1 114 ? -18.627 -1.829 17.085 1.00 91.06 114 LYS A O 1
ATOM 891 N N . GLY A 1 115 ? -17.253 -3.437 16.340 1.00 90.25 115 GLY A N 1
ATOM 892 C CA . GLY A 1 115 ? -18.315 -4.375 15.974 1.00 90.25 115 GLY A CA 1
ATOM 893 C C . GLY A 1 115 ? -19.164 -3.926 14.778 1.00 90.25 115 GLY A C 1
ATOM 894 O O . GLY A 1 115 ? -20.354 -4.236 14.719 1.00 90.25 115 GLY A O 1
ATOM 895 N N . CYS A 1 116 ? -18.587 -3.182 13.831 1.00 91.06 116 CYS A N 1
ATOM 896 C CA . CYS A 1 116 ? -19.293 -2.761 12.623 1.00 91.06 116 CYS A CA 1
ATOM 897 C C . CYS A 1 116 ? -19.554 -3.950 11.682 1.00 91.06 116 CYS A C 1
ATOM 899 O O . CYS A 1 116 ? -18.730 -4.857 11.557 1.00 91.06 116 CYS A O 1
ATOM 901 N N . LYS A 1 117 ? -20.681 -3.920 10.960 1.00 88.81 117 LYS A N 1
ATOM 902 C CA . LYS A 1 117 ? -20.955 -4.872 9.875 1.00 88.81 117 LYS A CA 1
ATOM 903 C C . LYS A 1 117 ? -20.124 -4.491 8.652 1.00 88.81 117 LYS A C 1
ATOM 905 O O . LYS A 1 117 ? -20.502 -3.597 7.900 1.00 88.81 117 LYS A O 1
ATOM 910 N N . LEU A 1 118 ? -18.976 -5.135 8.486 1.00 83.25 118 LEU A N 1
ATOM 911 C CA . LEU A 1 118 ? -18.168 -4.983 7.283 1.00 83.25 118 LEU A CA 1
ATOM 912 C C . LEU A 1 118 ? -18.830 -5.738 6.122 1.00 83.25 118 LEU A C 1
ATOM 914 O O . LEU A 1 118 ? -19.318 -6.850 6.339 1.00 83.25 118 LEU A O 1
ATOM 918 N N . PRO A 1 119 ? -18.842 -5.181 4.898 1.00 72.56 119 PRO A N 1
ATOM 919 C CA . PRO A 1 119 ? -19.112 -5.991 3.720 1.00 72.56 119 PRO A CA 1
ATOM 920 C C . PRO A 1 119 ? -18.027 -7.070 3.668 1.00 72.56 119 PRO A C 1
ATOM 922 O O . PRO A 1 119 ? -16.839 -6.748 3.646 1.00 72.56 119 PRO A O 1
ATOM 925 N N . GLU A 1 120 ? -18.423 -8.340 3.753 1.00 58.59 120 GLU A N 1
ATOM 926 C CA . GLU A 1 120 ? -17.492 -9.467 3.778 1.00 58.59 120 GLU A CA 1
ATOM 927 C C . GLU A 1 120 ? -16.729 -9.545 2.450 1.00 58.59 120 GLU A C 1
ATOM 929 O O . GLU A 1 120 ? -17.143 -10.198 1.494 1.00 58.59 120 GLU A O 1
ATOM 934 N N . GLY A 1 121 ? -15.575 -8.883 2.388 1.00 56.59 121 GLY A N 1
ATOM 935 C CA . GLY A 1 121 ? -14.562 -9.183 1.394 1.00 56.59 121 GLY A CA 1
ATOM 936 C C . GLY A 1 121 ? -14.032 -10.575 1.699 1.00 56.59 121 GLY A C 1
ATOM 937 O O . GLY A 1 121 ? -13.409 -10.793 2.738 1.00 56.59 121 GLY A O 1
ATOM 938 N N . LYS A 1 122 ? -14.314 -11.549 0.832 1.00 41.56 122 LYS A N 1
ATOM 939 C CA . LYS A 1 122 ? -13.790 -12.905 0.996 1.00 41.56 122 LYS A CA 1
ATOM 940 C C . LYS A 1 122 ? -12.271 -12.876 0.871 1.00 41.56 122 LYS A C 1
ATOM 942 O O . LYS A 1 122 ? -11.724 -12.927 -0.225 1.00 41.56 122 LYS A O 1
ATOM 947 N N . GLU A 1 123 ? -11.577 -12.838 2.001 1.00 47.19 123 GLU A N 1
ATOM 948 C CA . GLU A 1 123 ? -10.133 -13.036 2.035 1.00 47.19 123 GLU A CA 1
ATOM 949 C C . GLU A 1 123 ? -9.827 -14.516 1.747 1.00 47.19 123 GLU A C 1
ATOM 951 O O . GLU A 1 123 ? -9.863 -15.392 2.617 1.00 47.19 123 GLU A O 1
ATOM 956 N N . ALA A 1 124 ? -9.580 -14.820 0.470 1.00 43.75 124 ALA A N 1
ATOM 957 C CA . ALA A 1 124 ? -9.210 -16.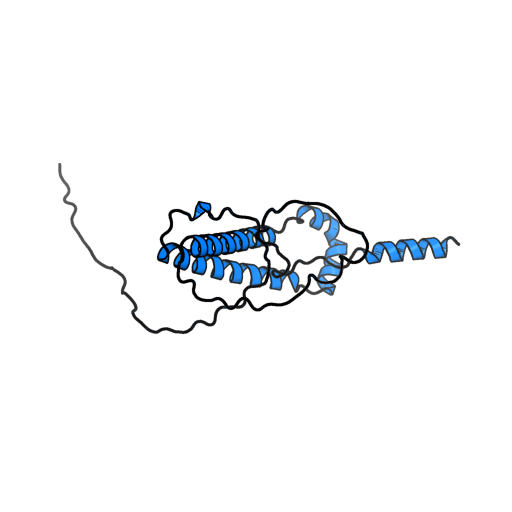149 0.005 1.00 43.75 124 ALA A CA 1
ATOM 958 C C . ALA A 1 124 ? -7.804 -16.526 0.501 1.00 43.75 124 ALA A C 1
ATOM 960 O O . ALA A 1 124 ? -6.777 -16.067 -0.016 1.00 43.75 124 ALA A O 1
ATOM 961 N N . LYS A 1 125 ? -7.796 -17.406 1.504 1.00 47.22 125 LYS A N 1
ATOM 962 C CA . LYS A 1 125 ? -6.642 -18.145 2.024 1.00 47.22 125 LYS A CA 1
ATOM 963 C C . LYS A 1 125 ? -5.810 -18.790 0.910 1.00 47.22 125 LYS A C 1
ATOM 965 O O . LYS A 1 125 ? -6.358 -19.570 0.149 1.00 47.22 125 LYS A O 1
ATOM 970 N N . ASP A 1 126 ? -4.512 -18.482 0.874 1.00 42.25 126 ASP A N 1
ATOM 971 C CA . ASP A 1 126 ? -3.362 -19.331 0.476 1.00 42.25 126 ASP A CA 1
ATOM 972 C C . ASP A 1 126 ? -2.159 -18.402 0.209 1.00 42.25 126 ASP A C 1
ATOM 974 O O . ASP A 1 126 ? -2.342 -17.300 -0.296 1.00 42.25 126 ASP A O 1
ATOM 978 N N . SER A 1 127 ? -0.882 -18.698 0.463 1.00 44.16 127 SER A N 1
ATOM 979 C CA . SER A 1 127 ? -0.170 -19.840 1.048 1.00 44.16 127 SER A CA 1
ATOM 980 C C . SER A 1 127 ? 1.326 -19.491 0.980 1.00 44.16 127 SER A C 1
ATOM 982 O O . SER A 1 127 ? 1.824 -19.291 -0.125 1.00 44.16 127 SER A O 1
ATOM 984 N N . LYS A 1 128 ? 2.044 -19.412 2.113 1.00 45.22 128 LYS A N 1
ATOM 985 C CA . LYS A 1 128 ? 3.482 -19.765 2.277 1.00 45.22 128 LYS A CA 1
ATOM 986 C C . LYS A 1 128 ? 4.032 -19.293 3.635 1.00 45.22 128 LYS A C 1
ATOM 988 O O . LYS A 1 128 ? 4.744 -18.306 3.727 1.00 45.22 128 LYS A O 1
ATOM 993 N N . GLN A 1 129 ? 3.813 -20.079 4.687 1.00 48.31 129 GLN A N 1
ATOM 994 C CA . GLN A 1 129 ? 4.748 -20.120 5.822 1.00 48.31 129 GLN A CA 1
ATOM 995 C C . GLN A 1 129 ? 4.734 -21.513 6.450 1.00 48.31 129 GLN A C 1
ATOM 997 O O . GLN A 1 129 ? 4.219 -21.736 7.542 1.00 48.31 129 GLN A O 1
ATOM 1002 N N . LYS A 1 130 ? 5.277 -22.502 5.736 1.00 38.25 130 LYS A N 1
ATOM 1003 C CA . LYS A 1 130 ? 5.513 -23.819 6.336 1.00 38.25 130 LYS A CA 1
ATOM 1004 C C . LYS A 1 130 ? 6.683 -24.550 5.691 1.00 38.25 130 LYS A C 1
ATOM 1006 O O . LYS A 1 130 ? 6.487 -25.617 5.134 1.00 38.25 130 LYS A O 1
ATOM 1011 N N . ASN A 1 131 ? 7.891 -23.976 5.750 1.00 45.53 131 ASN A N 1
ATOM 1012 C CA . ASN A 1 131 ? 9.126 -24.779 5.707 1.00 45.53 131 ASN A CA 1
ATOM 1013 C C . ASN A 1 131 ? 10.420 -23.995 6.010 1.00 45.53 131 ASN A C 1
ATOM 1015 O O . ASN A 1 131 ? 11.321 -24.003 5.191 1.00 45.53 131 ASN A O 1
ATOM 1019 N N . GLN A 1 132 ? 10.560 -23.336 7.171 1.00 53.19 132 GLN A N 1
ATOM 1020 C CA . GLN A 1 132 ? 11.894 -22.907 7.663 1.00 53.19 132 GLN A CA 1
ATOM 1021 C C . GLN A 1 132 ? 12.056 -22.964 9.198 1.00 53.19 132 GLN A C 1
ATOM 1023 O O . GLN A 1 132 ? 12.856 -22.239 9.772 1.00 53.19 132 GLN A O 1
ATOM 1028 N N . ILE A 1 133 ? 11.344 -23.856 9.899 1.00 44.12 133 ILE A N 1
ATOM 1029 C CA . ILE A 1 133 ? 11.613 -24.116 11.329 1.00 44.12 133 ILE A CA 1
ATOM 1030 C C . ILE A 1 133 ? 11.672 -25.628 11.582 1.00 44.12 133 ILE A C 1
ATOM 1032 O O . ILE A 1 133 ? 10.798 -26.216 12.212 1.00 44.12 133 ILE A O 1
ATOM 1036 N N . LYS A 1 134 ? 12.710 -26.283 11.056 1.00 41.47 134 LYS A N 1
ATOM 1037 C CA . LYS A 1 134 ? 13.185 -27.594 11.533 1.00 41.47 134 LYS A CA 1
ATOM 1038 C C . LYS A 1 134 ? 14.709 -27.667 11.435 1.00 41.47 134 LYS A C 1
ATOM 1040 O O . LYS A 1 134 ? 15.239 -28.479 10.696 1.00 41.47 134 LYS A O 1
ATOM 1045 N N . ALA A 1 135 ? 15.402 -26.819 12.188 1.00 46.53 135 ALA A N 1
ATOM 1046 C CA . ALA A 1 135 ? 16.751 -27.104 12.682 1.00 46.53 135 ALA A CA 1
ATOM 1047 C C . ALA A 1 135 ? 17.197 -26.013 13.663 1.00 46.53 135 ALA A C 1
ATOM 1049 O O . ALA A 1 135 ? 18.075 -25.226 13.346 1.00 46.53 135 ALA A O 1
ATOM 1050 N N . THR A 1 136 ? 16.578 -25.932 14.843 1.00 38.34 136 THR A N 1
ATOM 1051 C CA . THR A 1 136 ? 17.264 -25.614 16.114 1.00 38.34 136 THR A CA 1
ATOM 1052 C C . THR A 1 136 ? 16.263 -25.664 17.268 1.00 38.34 136 THR A C 1
ATOM 1054 O O . THR A 1 136 ? 15.082 -25.360 17.131 1.00 38.34 136 THR A O 1
ATOM 1057 N N . LYS A 1 137 ? 16.724 -26.209 18.390 1.00 44.09 137 LYS A N 1
ATOM 1058 C CA . LYS A 1 137 ? 15.932 -26.669 19.533 1.00 44.09 137 LYS A CA 1
ATOM 1059 C C . LYS A 1 137 ? 15.452 -25.488 20.409 1.00 44.09 137 LYS A C 1
ATOM 1061 O O . LYS A 1 137 ? 16.213 -24.565 20.662 1.00 44.09 137 LYS A O 1
ATOM 1066 N N . LYS A 1 138 ? 14.203 -25.584 20.900 1.00 35.12 138 LYS A N 1
ATOM 1067 C CA . LYS A 1 138 ? 13.563 -24.880 22.057 1.00 35.12 138 LYS A CA 1
ATOM 1068 C C . LYS A 1 138 ? 14.462 -24.937 23.331 1.00 35.12 138 LYS A C 1
ATOM 1070 O O . LYS A 1 138 ? 15.323 -25.819 23.327 1.00 35.12 138 LYS A O 1
ATOM 1075 N N . PRO A 1 139 ? 14.205 -24.225 24.474 1.00 46.34 139 PRO A N 1
ATOM 1076 C CA . PRO A 1 139 ? 13.033 -23.385 24.845 1.00 46.34 139 PRO A CA 1
ATOM 1077 C C . PRO A 1 139 ? 13.274 -22.126 25.745 1.00 46.34 139 PRO A C 1
ATOM 1079 O O . PRO A 1 139 ? 14.327 -22.017 26.359 1.00 46.34 139 PRO A O 1
ATOM 1082 N N . LYS A 1 140 ? 12.249 -21.248 25.929 1.00 34.06 140 LYS A N 1
ATOM 1083 C CA . LYS A 1 140 ? 11.599 -20.856 27.232 1.00 34.06 140 LYS A CA 1
ATOM 1084 C C . LYS A 1 140 ? 10.855 -19.479 27.194 1.00 34.06 140 LYS A C 1
ATOM 1086 O O . LYS A 1 140 ? 11.504 -18.482 26.942 1.00 34.06 140 LYS A O 1
ATOM 1091 N N . LYS A 1 141 ? 9.530 -19.515 27.492 1.00 32.94 141 LYS A N 1
ATOM 1092 C CA . LYS A 1 141 ? 8.553 -18.544 28.116 1.00 32.94 141 LYS A CA 1
ATOM 1093 C C . LYS A 1 141 ? 8.626 -17.039 27.734 1.00 32.94 141 LYS A C 1
ATOM 1095 O O . LYS A 1 141 ? 9.699 -16.477 27.810 1.00 32.94 141 LYS A O 1
ATOM 1100 N N . GLU A 1 142 ? 7.572 -16.309 27.331 1.00 40.09 142 GLU A N 1
ATOM 1101 C CA . GLU A 1 142 ? 6.265 -15.982 27.970 1.00 40.09 142 GLU A CA 1
ATOM 1102 C C . GLU A 1 142 ? 5.341 -15.257 26.924 1.00 40.09 142 GLU A C 1
ATOM 1104 O O . GLU A 1 142 ? 5.873 -14.829 25.896 1.00 40.09 142 GLU A O 1
ATOM 1109 N N . PRO A 1 143 ? 3.991 -15.149 27.064 1.00 43.28 143 PRO A N 1
ATOM 1110 C CA . PRO A 1 143 ? 3.098 -14.903 25.936 1.00 43.28 143 PRO A CA 1
ATOM 1111 C C . PRO A 1 143 ? 2.851 -13.413 25.695 1.00 43.28 143 PRO A C 1
ATOM 1113 O O . PRO A 1 143 ? 2.257 -12.722 26.517 1.00 43.28 143 PRO A O 1
ATOM 1116 N N . VAL A 1 144 ? 3.192 -12.944 2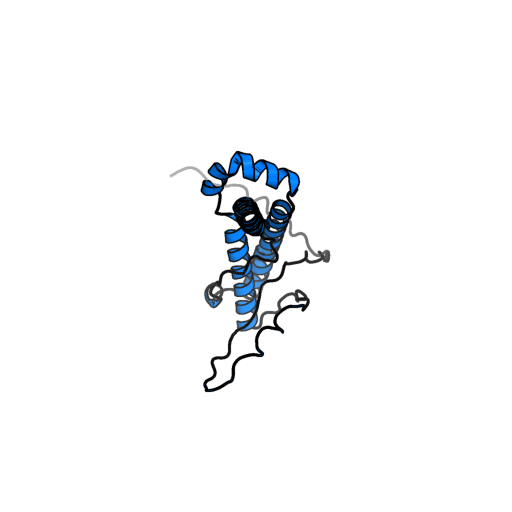4.502 1.00 42.03 144 VAL A N 1
ATOM 1117 C CA . VAL A 1 144 ? 2.560 -11.758 23.924 1.00 42.03 144 VAL A CA 1
ATOM 1118 C C . VAL A 1 144 ? 1.883 -12.230 22.652 1.00 42.03 144 VAL A C 1
ATOM 1120 O O . VAL A 1 144 ? 2.514 -12.763 21.743 1.00 42.03 144 VAL A O 1
ATOM 1123 N N . ARG A 1 145 ? 0.555 -12.159 22.683 1.00 37.31 145 ARG A N 1
ATOM 1124 C CA . ARG A 1 145 ? -0.359 -12.593 21.634 1.00 37.31 145 ARG A CA 1
ATOM 1125 C C . ARG A 1 145 ? -0.086 -11.706 20.417 1.00 37.31 145 ARG A C 1
ATOM 1127 O O . ARG A 1 145 ? -0.451 -10.535 20.419 1.00 37.31 145 ARG A O 1
ATOM 1134 N N . ALA A 1 146 ? 0.648 -12.256 19.455 1.00 29.53 146 ALA A N 1
ATOM 1135 C CA . ALA A 1 146 ? 0.956 -11.609 18.194 1.00 29.53 146 ALA A CA 1
ATOM 1136 C C . ALA A 1 146 ? -0.351 -11.395 17.421 1.00 29.53 146 ALA A C 1
ATOM 1138 O O . ALA A 1 146 ? -1.132 -12.328 17.230 1.00 29.53 146 ALA A O 1
ATOM 1139 N N . ILE A 1 147 ? -0.615 -10.139 17.062 1.00 35.41 147 ILE A N 1
ATOM 1140 C CA . ILE A 1 147 ? -1.635 -9.784 16.082 1.00 35.41 147 ILE A CA 1
ATOM 1141 C C . ILE A 1 147 ? -0.962 -10.022 14.738 1.00 35.41 147 ILE A C 1
ATOM 1143 O O . ILE A 1 147 ? -0.211 -9.185 14.243 1.00 35.41 147 ILE A O 1
ATOM 1147 N N . ASP A 1 148 ? -1.151 -11.229 14.226 1.00 52.41 148 ASP A N 1
ATOM 1148 C CA . ASP A 1 148 ? -0.646 -11.628 12.927 1.00 52.41 148 ASP A CA 1
ATOM 1149 C C . ASP A 1 148 ? -1.541 -11.051 11.816 1.00 52.41 148 ASP A C 1
ATOM 1151 O O . ASP A 1 148 ? -2.769 -11.039 11.949 1.00 52.41 148 ASP A O 1
ATOM 1155 N N . ASN A 1 149 ? -0.899 -10.783 10.669 1.00 46.34 149 ASN A N 1
ATOM 1156 C CA . ASN A 1 149 ? -1.399 -11.045 9.303 1.00 46.34 149 ASN A CA 1
ATOM 1157 C C . ASN A 1 149 ? -1.962 -9.828 8.490 1.00 46.34 149 ASN A C 1
ATOM 1159 O O . ASN A 1 149 ? -2.357 -8.836 9.099 1.00 46.34 149 ASN A O 1
ATOM 1163 N N . PRO A 1 150 ? -2.087 -9.910 7.136 1.00 57.66 150 PRO A N 1
ATOM 1164 C CA . PRO A 1 150 ? -1.009 -9.819 6.128 1.00 57.66 150 PRO A CA 1
ATOM 1165 C C . PRO A 1 150 ? -1.402 -9.142 4.774 1.00 57.66 150 PRO A C 1
ATOM 1167 O O . PRO A 1 150 ? -2.556 -8.972 4.400 1.00 57.66 150 PRO A O 1
ATOM 1170 N N . LYS A 1 151 ? -0.378 -8.976 3.938 1.00 68.31 151 LYS A N 1
ATOM 1171 C CA . LYS A 1 151 ? -0.341 -8.745 2.481 1.00 68.31 151 LYS A CA 1
ATOM 1172 C C . LYS A 1 151 ? -1.071 -9.804 1.597 1.00 68.31 151 LYS A C 1
ATOM 1174 O O . LYS A 1 151 ? -0.648 -10.961 1.567 1.00 68.31 151 LYS A O 1
ATOM 1179 N N . LYS A 1 152 ? -2.050 -9.395 0.759 1.00 49.16 152 LYS A N 1
ATOM 1180 C CA . LYS A 1 152 ? -2.440 -10.034 -0.538 1.00 49.16 152 LYS A CA 1
ATOM 1181 C C . LYS A 1 152 ? -3.138 -9.019 -1.486 1.00 49.16 152 LYS A C 1
ATOM 1183 O O . LYS A 1 152 ? -3.774 -8.101 -0.975 1.00 49.16 152 LYS A O 1
ATOM 1188 N N . PRO A 1 153 ? -3.006 -9.132 -2.832 1.00 39.22 153 PRO A N 1
ATOM 1189 C CA . PRO A 1 153 ? -3.728 -8.306 -3.803 1.00 39.22 153 PRO A CA 1
ATOM 1190 C C . PRO A 1 153 ? -5.225 -8.356 -3.622 1.00 39.22 153 PRO A C 1
ATOM 1192 O O . PRO A 1 153 ? -5.806 -9.424 -3.433 1.00 39.22 153 PRO A O 1
ATOM 1195 N N . ILE A 1 154 ? -5.814 -7.185 -3.750 1.00 45.72 154 ILE A N 1
ATOM 1196 C CA . ILE A 1 154 ? -7.244 -7.024 -3.809 1.00 45.72 154 ILE A CA 1
ATOM 1197 C C . ILE A 1 154 ? -7.664 -7.379 -5.240 1.00 45.72 154 ILE A C 1
ATOM 1199 O O . ILE A 1 154 ? -7.042 -6.956 -6.212 1.00 45.72 154 ILE A O 1
ATOM 1203 N N . GLU A 1 155 ? -8.660 -8.242 -5.356 1.00 43.31 155 GLU A N 1
ATOM 1204 C CA . GLU A 1 155 ? -9.355 -8.521 -6.608 1.00 43.31 155 GLU A CA 1
ATOM 1205 C C . GLU A 1 155 ? -10.553 -7.559 -6.682 1.00 43.31 155 GLU A C 1
ATOM 1207 O O . GLU A 1 155 ? -11.107 -7.226 -5.627 1.00 43.31 155 GLU A O 1
ATOM 1212 N N . PRO A 1 156 ? -10.949 -7.055 -7.865 1.00 37.31 156 PRO A N 1
ATOM 1213 C CA . PRO A 1 156 ? -12.048 -6.104 -7.958 1.00 37.31 156 PRO A CA 1
ATOM 1214 C C . PRO A 1 156 ? -13.315 -6.715 -7.366 1.00 37.31 156 PRO A C 1
ATOM 1216 O O . PRO A 1 156 ? -13.746 -7.788 -7.784 1.00 37.31 156 PRO A O 1
ATOM 1219 N N . ILE A 1 157 ? -13.902 -6.025 -6.388 1.00 46.06 157 ILE A N 1
ATOM 1220 C CA . ILE A 1 157 ? -15.234 -6.343 -5.874 1.00 46.06 157 ILE A CA 1
ATOM 1221 C C . ILE A 1 157 ? -16.194 -6.334 -7.074 1.00 46.06 157 ILE A C 1
ATOM 1223 O O . ILE A 1 157 ? -16.269 -5.304 -7.753 1.00 46.06 157 ILE A O 1
ATOM 1227 N N . PRO A 1 158 ? -16.921 -7.433 -7.356 1.00 32.28 158 PRO A N 1
ATOM 1228 C CA . PRO A 1 158 ? -18.014 -7.400 -8.312 1.00 32.28 158 PRO A CA 1
ATOM 1229 C C . PRO A 1 158 ? -19.002 -6.331 -7.857 1.00 32.28 158 PRO A C 1
ATOM 1231 O O . PRO A 1 158 ? -19.508 -6.383 -6.736 1.00 32.28 158 PRO A O 1
ATOM 1234 N N . LEU A 1 159 ? -19.212 -5.329 -8.705 1.00 41.19 159 LEU A N 1
ATOM 1235 C CA . LEU A 1 159 ? -20.285 -4.367 -8.535 1.00 41.19 159 LEU A CA 1
ATOM 1236 C C . LEU A 1 159 ? -21.595 -5.152 -8.667 1.00 41.19 159 LEU A C 1
ATOM 1238 O O . LEU A 1 159 ? -22.048 -5.407 -9.777 1.00 41.19 159 LEU A O 1
ATOM 1242 N N . GLU A 1 160 ? -22.163 -5.599 -7.547 1.00 44.84 160 GLU A N 1
ATOM 1243 C CA . GLU A 1 160 ? -23.599 -5.849 -7.502 1.00 44.84 160 GLU A CA 1
ATOM 1244 C C . GLU A 1 160 ? -24.270 -4.478 -7.656 1.00 44.84 160 GLU A C 1
ATOM 1246 O O . GLU A 1 160 ? -24.172 -3.610 -6.785 1.00 44.84 160 GLU A O 1
ATOM 1251 N N . GLU A 1 161 ? -24.841 -4.262 -8.842 1.00 49.06 161 GLU A N 1
ATOM 1252 C CA . GLU A 1 161 ? -25.805 -3.207 -9.135 1.00 49.06 161 GLU A CA 1
ATOM 1253 C C . GLU A 1 161 ? -27.026 -3.426 -8.236 1.00 49.06 161 GLU A C 1
ATOM 1255 O O . GLU A 1 161 ? -27.918 -4.204 -8.561 1.00 49.06 161 GLU A O 1
ATOM 1260 N N . ASP A 1 162 ? -27.047 -2.771 -7.075 1.00 41.62 162 ASP A N 1
ATOM 1261 C CA . ASP A 1 162 ? -28.289 -2.532 -6.343 1.00 41.62 162 ASP A CA 1
ATOM 1262 C C . ASP A 1 162 ? -28.837 -1.173 -6.790 1.00 41.62 162 ASP A C 1
ATOM 1264 O O . ASP A 1 162 ? -28.424 -0.099 -6.335 1.00 41.62 162 ASP A O 1
ATOM 1268 N N . ASP A 1 163 ? -29.753 -1.251 -7.751 1.00 47.66 163 ASP A N 1
ATOM 1269 C CA . ASP A 1 163 ? -30.608 -0.172 -8.218 1.00 47.66 163 ASP A CA 1
ATOM 1270 C C . ASP A 1 163 ? -31.542 0.293 -7.086 1.00 47.66 163 ASP A C 1
ATOM 1272 O O . ASP A 1 163 ? -32.670 -0.182 -6.952 1.00 47.66 163 ASP A O 1
ATOM 1276 N N . SER A 1 164 ? -31.119 1.265 -6.274 1.00 47.38 164 SER A N 1
ATOM 1277 C CA . SER A 1 164 ? -32.074 2.066 -5.499 1.00 47.38 164 SER A CA 1
ATOM 1278 C C . SER A 1 164 ? -31.564 3.478 -5.196 1.00 47.38 164 SER A C 1
ATOM 1280 O O . SER A 1 164 ? -30.663 3.677 -4.383 1.00 47.38 164 SER A O 1
ATOM 1282 N N . GLU A 1 165 ? -32.228 4.439 -5.843 1.00 50.00 165 GLU A N 1
ATOM 1283 C CA . GLU A 1 165 ? -32.355 5.865 -5.508 1.00 50.00 165 GLU A CA 1
ATOM 1284 C C . GLU A 1 165 ? -31.158 6.804 -5.729 1.00 50.00 165 GLU A C 1
ATOM 1286 O O . GLU A 1 165 ? -30.440 7.246 -4.834 1.00 50.00 165 GLU A O 1
ATOM 1291 N N . VAL A 1 166 ? -31.080 7.235 -6.990 1.00 48.50 166 VAL A N 1
ATOM 1292 C CA . VAL A 1 166 ? -30.639 8.565 -7.421 1.00 48.50 166 VAL A CA 1
ATOM 1293 C C . VAL A 1 166 ? -31.336 9.649 -6.584 1.00 48.50 166 VAL A C 1
ATOM 1295 O O . VAL A 1 166 ? -32.531 9.892 -6.744 1.00 48.50 166 VAL A O 1
ATOM 1298 N N . MET A 1 167 ? -30.585 10.340 -5.724 1.00 41.38 167 MET A N 1
ATOM 1299 C CA . MET A 1 167 ? -31.020 11.606 -5.129 1.00 41.38 167 MET A CA 1
ATOM 1300 C C . MET A 1 167 ? -30.580 12.757 -6.053 1.00 41.38 167 MET A C 1
ATOM 1302 O O . MET A 1 167 ? -29.389 12.846 -6.364 1.00 41.38 167 MET A O 1
ATOM 1306 N N . PRO A 1 168 ? -31.507 13.603 -6.542 1.00 51.09 168 PRO A N 1
ATOM 1307 C CA . PRO A 1 168 ? -31.195 14.638 -7.521 1.00 51.09 168 PRO A CA 1
ATOM 1308 C C . PRO A 1 168 ? -30.365 15.791 -6.923 1.00 51.09 168 PRO A C 1
ATOM 1310 O O . PRO A 1 168 ? -30.402 16.021 -5.710 1.00 51.09 168 PRO A O 1
ATOM 1313 N N . PRO A 1 169 ? -29.626 16.529 -7.772 1.00 45.06 169 PRO A N 1
ATOM 1314 C CA . PRO A 1 169 ? -28.855 17.700 -7.368 1.00 45.06 169 PRO A CA 1
ATOM 1315 C C . PRO A 1 169 ? -29.776 18.818 -6.861 1.00 45.06 169 PRO A C 1
ATOM 1317 O O . PRO A 1 169 ? -30.801 19.115 -7.472 1.00 45.06 169 PRO A O 1
ATOM 1320 N N . GLN A 1 170 ? -29.399 19.447 -5.744 1.00 54.16 170 GLN A N 1
ATOM 1321 C CA . GLN A 1 170 ? -29.981 20.718 -5.313 1.00 54.16 170 GLN A CA 1
ATOM 1322 C C . GLN A 1 170 ? -29.375 21.845 -6.153 1.00 54.16 170 GLN A C 1
ATOM 1324 O O . GLN A 1 170 ? -28.403 22.484 -5.755 1.00 54.16 170 GLN A O 1
ATOM 1329 N N . GLU A 1 171 ? -29.948 22.045 -7.334 1.00 53.19 171 GLU A N 1
ATOM 1330 C CA . GLU A 1 171 ? -29.966 23.349 -7.987 1.00 53.19 171 GLU A CA 1
ATOM 1331 C C . GLU A 1 171 ? -31.069 24.200 -7.316 1.00 53.19 171 GLU A C 1
ATOM 1333 O O . GLU A 1 171 ? -32.099 23.672 -6.896 1.00 53.19 171 GLU A O 1
ATOM 1338 N N . ASP A 1 172 ? -30.835 25.509 -7.246 1.00 47.59 172 ASP A N 1
ATOM 1339 C CA . ASP A 1 172 ? -31.797 26.582 -6.955 1.00 47.59 172 ASP A CA 1
ATOM 1340 C C . ASP A 1 172 ? -32.133 26.903 -5.481 1.00 47.59 172 ASP A C 1
ATOM 1342 O O . ASP A 1 172 ? -33.167 26.520 -4.934 1.00 47.59 172 ASP A O 1
ATOM 1346 N N . LEU A 1 173 ? -31.351 27.820 -4.890 1.00 48.34 173 LEU A N 1
ATOM 1347 C CA . LEU A 1 173 ? -31.982 28.977 -4.246 1.00 48.34 173 LEU A CA 1
ATOM 1348 C C . LEU A 1 173 ? -31.276 30.282 -4.638 1.00 48.34 173 LEU A C 1
ATOM 1350 O O . LEU A 1 173 ? -30.156 30.588 -4.235 1.00 48.34 173 LEU A O 1
ATOM 1354 N N . ILE A 1 174 ? -32.002 31.003 -5.480 1.00 48.03 174 ILE A N 1
ATOM 1355 C CA . ILE A 1 174 ? -31.779 32.324 -6.049 1.00 48.03 174 ILE A CA 1
ATOM 1356 C C . ILE A 1 174 ? -32.104 33.427 -5.008 1.00 48.03 174 ILE A C 1
ATOM 1358 O O . ILE A 1 174 ? -32.940 33.226 -4.133 1.00 48.03 174 ILE A O 1
ATOM 1362 N N . GLU A 1 175 ? -31.449 34.586 -5.171 1.00 50.03 175 GLU A N 1
ATOM 1363 C CA . GLU A 1 175 ? -31.809 35.960 -4.742 1.00 50.03 175 GLU A CA 1
ATOM 1364 C C . GLU A 1 175 ? -32.134 36.276 -3.272 1.00 50.03 175 GLU A C 1
ATOM 1366 O O . GLU A 1 175 ? -33.185 35.935 -2.743 1.00 50.03 175 GLU A O 1
ATOM 1371 N N . ALA A 1 176 ? -31.310 37.145 -2.671 1.00 48.75 176 ALA A N 1
ATOM 1372 C CA . ALA A 1 176 ? -31.649 38.567 -2.480 1.00 48.75 176 ALA A CA 1
ATOM 1373 C C . ALA A 1 176 ? -30.652 39.224 -1.505 1.00 48.75 176 ALA A C 1
ATOM 1375 O O . ALA A 1 176 ? -30.740 39.050 -0.291 1.00 48.75 176 ALA A O 1
ATOM 1376 N N . MET A 1 177 ? -29.721 40.025 -2.023 1.00 55.91 177 MET A N 1
ATOM 1377 C CA . MET A 1 177 ? -28.986 41.011 -1.225 1.00 55.91 177 MET A CA 1
ATOM 1378 C C . MET A 1 177 ? -29.421 42.405 -1.686 1.00 55.91 177 MET A C 1
ATOM 1380 O O . MET A 1 177 ? -29.148 42.747 -2.836 1.00 55.91 177 MET A O 1
ATOM 1384 N N . PRO A 1 178 ? -30.089 43.219 -0.851 1.00 63.84 178 PRO A N 1
ATOM 1385 C CA . PRO A 1 178 ? -30.239 44.634 -1.143 1.00 63.84 178 PRO A CA 1
ATOM 1386 C C . PRO A 1 178 ? -28.975 45.401 -0.734 1.00 63.8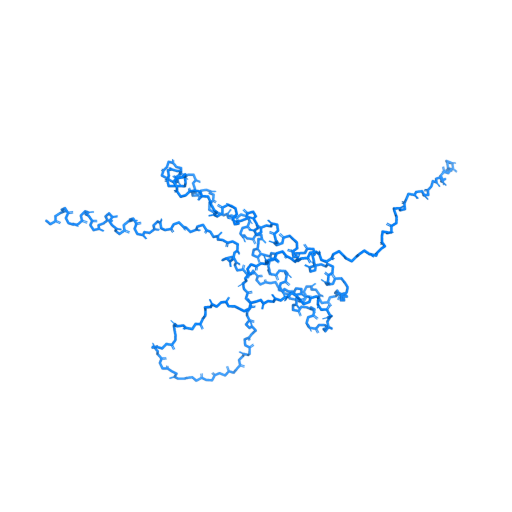4 178 PRO A C 1
ATOM 1388 O O . PRO A 1 178 ? -28.468 45.263 0.380 1.00 63.84 178 PRO A O 1
ATOM 1391 N N . GLU A 1 179 ? -28.493 46.227 -1.661 1.00 57.25 179 GLU A N 1
ATOM 1392 C CA . GLU A 1 179 ? -27.614 47.365 -1.397 1.00 57.25 179 GLU A CA 1
ATOM 1393 C C . GLU A 1 179 ? -28.265 48.343 -0.395 1.00 57.25 179 GLU A C 1
ATOM 1395 O O . GLU A 1 179 ? -29.490 48.493 -0.378 1.00 57.25 179 GLU A O 1
ATOM 1400 N N . ASN A 1 180 ? -27.412 49.080 0.333 1.00 60.12 180 ASN A N 1
ATOM 1401 C CA . ASN A 1 180 ? -27.662 50.255 1.193 1.00 60.12 180 ASN A CA 1
ATOM 1402 C C . ASN A 1 180 ? -27.747 50.007 2.713 1.00 60.12 180 ASN A C 1
ATOM 1404 O O . ASN A 1 180 ? -28.826 49.759 3.250 1.00 60.12 180 ASN A O 1
ATOM 1408 N N . LEU A 1 181 ? -26.622 50.229 3.413 1.00 50.84 181 LEU A N 1
ATOM 1409 C CA . LEU A 1 181 ? -26.478 51.319 4.397 1.00 50.84 181 LEU A CA 1
ATOM 1410 C C . LEU A 1 181 ? -24.998 51.648 4.649 1.00 50.84 181 LEU A C 1
ATOM 1412 O O . LEU A 1 181 ? -24.211 50.692 4.824 1.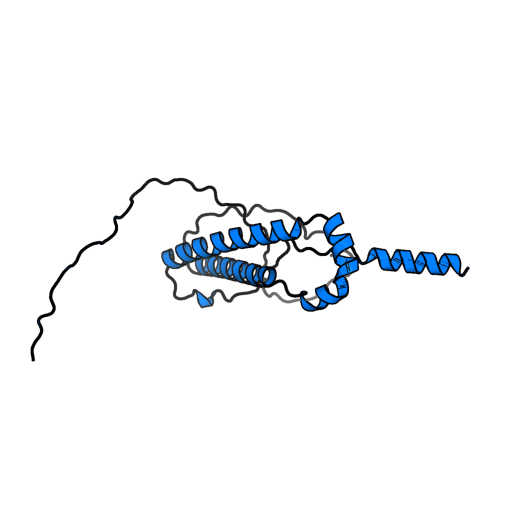00 50.84 181 LEU A O 1
#

Secondary structure (DSSP, 8-state):
-HHHHHHHHHHHHHTT-------GGGPPPPP--GGGGTT--HHHHHHHHHHHHHHHHHHHHHHHHHHT--HHHHHHHHHHHHHHHTTT---HHHHHHHHHHHHHHHHHHHHHHHT---------------SS--SS----------------PPPPPP--------PPP------------

Foldseek 3Di:
DVVVVVVVVVVVVVVVPPPPLDQLLRQWADADALVVCLPPDLVRLQVVLVVLLVVLQVLNVVSNVVSPDDPVCCVVCCVVCVVVVVVVPDPPSSVVSNHSVNVNVSSVVNCVVVVHDHPDPPPDDDDDDPDDPDDDDDDDDDDDPDPDDTGGDDDDDPPPPPDDDDDDDPDDDDDDDDDDD

pLDDT: mean 71.03, std 19.98, range [29.53, 95.5]

Sequence (181 aa):
MKQILTLLVLVIFTANFLGCATKASNVDAVYVAPQKYANYTCDEIIRELRRVHRHVMEVSGQQDDAASTDTVALTVGLVLFWPALFFMIGGDKEEELAKLKGEYEALQKAALDKGCKLPEGKEAKDSKQKNQIKATKKPKKEPVRAIDNPKKPIEPIPLEEDDSEVMPPQEDLIEAMPENL